Protein AF-A0A0Q7A1C1-F1 (afdb_monomer)

Structure (mmCIF, N/CA/C/O backbone):
data_AF-A0A0Q7A1C1-F1
#
_entry.id   AF-A0A0Q7A1C1-F1
#
loop_
_atom_site.group_PDB
_atom_site.id
_atom_site.type_symbol
_atom_site.label_atom_id
_atom_site.label_alt_id
_atom_site.label_comp_id
_atom_site.label_asym_id
_atom_site.label_entity_id
_atom_site.label_seq_id
_atom_site.pdbx_PDB_ins_code
_atom_site.Cartn_x
_atom_site.Cartn_y
_atom_site.Cartn_z
_atom_site.occupancy
_atom_site.B_iso_or_equiv
_atom_site.auth_seq_id
_atom_site.auth_comp_id
_atom_site.auth_asym_id
_atom_site.auth_atom_id
_atom_site.pdbx_PDB_model_num
ATOM 1 N N . MET A 1 1 ? -6.535 7.051 24.503 1.00 47.03 1 MET A N 1
ATOM 2 C CA . MET A 1 1 ? -6.632 6.224 23.289 1.00 47.03 1 MET A CA 1
ATOM 3 C C . MET A 1 1 ? -6.403 4.799 23.724 1.00 47.03 1 MET A C 1
ATOM 5 O O . MET A 1 1 ? -5.319 4.506 24.212 1.00 47.03 1 MET A O 1
ATOM 9 N N . ASP A 1 2 ? -7.446 3.979 23.679 1.00 47.75 2 ASP A N 1
ATOM 10 C CA . ASP A 1 2 ? -7.296 2.540 23.883 1.00 47.75 2 ASP A CA 1
ATOM 11 C C . ASP A 1 2 ? -6.447 2.017 22.712 1.00 47.75 2 ASP A C 1
ATOM 13 O O . ASP A 1 2 ? -6.757 2.369 21.568 1.00 47.75 2 ASP A O 1
ATOM 17 N N . PRO A 1 3 ? -5.347 1.279 22.936 1.00 51.84 3 PRO A N 1
ATOM 18 C CA . PRO A 1 3 ? -4.602 0.670 21.847 1.00 51.84 3 PRO A CA 1
ATOM 19 C C . PRO A 1 3 ? -5.489 -0.401 21.209 1.00 51.84 3 PRO A C 1
ATOM 21 O O . PRO A 1 3 ? -5.486 -1.564 21.615 1.00 51.84 3 PRO A O 1
ATOM 24 N N . PHE A 1 4 ? -6.285 -0.016 20.212 1.00 63.94 4 PHE A N 1
ATOM 25 C CA . PHE A 1 4 ? -6.971 -0.989 19.384 1.00 63.94 4 PHE A CA 1
ATOM 26 C C . PHE A 1 4 ? -5.890 -1.822 18.693 1.00 63.94 4 PHE A C 1
ATOM 28 O O . PHE A 1 4 ? -4.949 -1.298 18.093 1.00 63.94 4 PHE A O 1
ATOM 35 N N . LYS A 1 5 ? -5.975 -3.145 18.835 1.00 64.88 5 LYS A N 1
ATOM 36 C CA . LYS A 1 5 ? -5.093 -4.042 18.092 1.00 64.88 5 LYS A CA 1
ATOM 37 C C . LYS A 1 5 ? -5.448 -3.895 16.619 1.00 64.88 5 LYS A C 1
ATOM 39 O O . LYS A 1 5 ? -6.487 -4.396 16.197 1.00 64.88 5 LYS A O 1
ATOM 44 N N . VAL A 1 6 ? -4.595 -3.198 15.870 1.00 67.62 6 VAL A N 1
ATOM 45 C CA . VAL A 1 6 ? -4.644 -3.171 14.407 1.00 67.62 6 VAL A CA 1
ATOM 46 C C . VAL A 1 6 ? -4.667 -4.617 13.924 1.00 67.62 6 VAL A C 1
ATOM 48 O O . VAL A 1 6 ? -3.755 -5.387 14.233 1.00 67.62 6 VAL A O 1
ATOM 51 N N . GLN A 1 7 ? -5.734 -4.999 13.228 1.00 75.31 7 GLN A N 1
ATOM 52 C CA . GLN A 1 7 ? -5.807 -6.313 12.602 1.00 75.31 7 GLN A CA 1
ATOM 53 C C . GLN A 1 7 ? -5.183 -6.259 11.203 1.00 75.31 7 GLN A C 1
ATOM 55 O O . GLN A 1 7 ? -5.133 -5.183 10.595 1.00 75.31 7 GLN A O 1
ATOM 60 N N . PRO A 1 8 ? -4.724 -7.407 10.677 1.00 74.25 8 PRO A N 1
ATOM 61 C CA . PRO A 1 8 ? -4.392 -7.525 9.264 1.00 74.25 8 PRO A CA 1
ATOM 62 C C . PRO A 1 8 ? -5.538 -7.014 8.376 1.00 74.25 8 PRO A C 1
ATOM 64 O O . PRO A 1 8 ? -6.708 -7.119 8.741 1.00 74.25 8 PRO A O 1
ATOM 67 N N . ASP A 1 9 ? -5.185 -6.447 7.223 1.00 84.50 9 ASP A N 1
ATOM 68 C CA . ASP A 1 9 ? -6.097 -6.005 6.153 1.00 84.50 9 ASP A CA 1
ATOM 69 C C . ASP A 1 9 ? -7.049 -4.835 6.471 1.00 84.50 9 ASP A C 1
ATOM 71 O O . ASP A 1 9 ? -7.778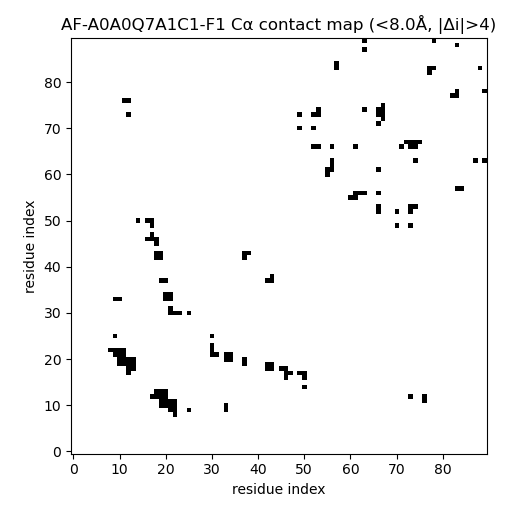 -4.392 5.583 1.00 84.50 9 ASP A O 1
ATOM 75 N N . TRP A 1 10 ? -7.011 -4.274 7.687 1.00 91.38 10 TRP A N 1
ATOM 76 C CA . TRP A 1 10 ? -7.769 -3.063 8.048 1.00 91.38 10 TRP A CA 1
ATOM 77 C C . TRP A 1 10 ? -7.341 -1.826 7.258 1.00 91.38 10 TRP A C 1
ATOM 79 O O . TRP A 1 10 ? -8.166 -0.958 6.975 1.00 91.38 10 TRP A O 1
ATOM 89 N N . PHE A 1 11 ? -6.061 -1.762 6.902 1.00 93.69 11 PHE A N 1
ATOM 90 C CA . PHE A 1 11 ? -5.473 -0.722 6.069 1.00 93.69 11 PHE A CA 1
ATOM 91 C C . PHE A 1 11 ? -5.240 -1.304 4.681 1.00 93.69 11 PHE A C 1
ATOM 93 O O . PHE A 1 11 ? -4.572 -2.328 4.548 1.00 93.69 11 PHE A O 1
ATOM 100 N N . GLN A 1 12 ? -5.778 -0.652 3.658 1.00 95.69 12 GLN A N 1
ATOM 101 C CA . GLN A 1 12 ? -5.688 -1.106 2.274 1.00 95.69 12 GLN A CA 1
ATOM 102 C C . GLN A 1 12 ? -5.077 -0.019 1.399 1.00 95.69 12 GLN A C 1
ATOM 104 O O . GLN A 1 12 ? -5.317 1.167 1.623 1.00 95.69 12 GLN A O 1
ATOM 109 N N . LEU A 1 13 ? -4.302 -0.420 0.394 1.00 96.88 13 LEU A N 1
ATOM 110 C CA . LEU A 1 13 ? -3.790 0.498 -0.617 1.00 96.88 13 LEU A CA 1
ATOM 111 C C . LEU A 1 13 ? -4.822 0.642 -1.733 1.00 96.88 13 LEU A C 1
ATOM 113 O O . LEU A 1 13 ? -5.170 -0.319 -2.415 1.00 96.88 13 LEU A O 1
ATOM 117 N N . GLU A 1 14 ? -5.299 1.857 -1.943 1.00 96.50 14 GLU A N 1
ATOM 118 C CA . GLU A 1 14 ? -6.111 2.207 -3.101 1.00 96.50 14 GLU A CA 1
ATOM 119 C C . GLU A 1 14 ? -5.170 2.504 -4.279 1.00 96.50 14 GLU A C 1
ATOM 121 O O . GLU A 1 14 ? -4.354 3.411 -4.183 1.00 96.50 14 GLU A O 1
ATOM 126 N N . LEU A 1 15 ? -5.230 1.722 -5.361 1.00 96.06 15 LEU A N 1
ATOM 127 C CA . LEU A 1 15 ? -4.208 1.732 -6.422 1.00 96.06 15 LEU A CA 1
ATOM 128 C C . LEU A 1 15 ? -4.352 2.844 -7.474 1.00 96.06 15 LEU A C 1
ATOM 130 O O . LEU A 1 15 ? -3.506 2.929 -8.356 1.00 96.06 15 LEU A O 1
ATOM 134 N N . VAL A 1 16 ? -5.407 3.662 -7.438 1.00 95.00 16 VAL A N 1
ATOM 135 C CA . VAL A 1 16 ? -5.552 4.806 -8.354 1.00 95.00 16 VAL A CA 1
ATOM 136 C C . VAL A 1 16 ? -4.815 6.024 -7.812 1.00 95.00 16 VAL A C 1
ATOM 138 O O . VAL A 1 16 ? -4.059 6.650 -8.541 1.00 95.00 16 VAL A O 1
ATOM 141 N N . GLY A 1 17 ? -5.044 6.380 -6.549 1.00 95.06 17 GLY A N 1
ATOM 142 C CA . GLY A 1 17 ? -4.411 7.524 -5.888 1.00 95.06 17 GLY A CA 1
ATOM 143 C C . GLY A 1 17 ? -3.316 7.142 -4.898 1.00 95.06 17 GLY A C 1
ATOM 144 O O . GLY A 1 17 ? -2.830 8.014 -4.178 1.00 95.06 17 GLY A O 1
ATOM 145 N N . PHE A 1 18 ? -2.991 5.850 -4.798 1.00 97.31 18 PHE A N 1
ATOM 146 C CA . PHE A 1 18 ? -2.003 5.290 -3.875 1.00 97.31 18 PHE A CA 1
ATOM 147 C C . PHE A 1 18 ? -2.196 5.753 -2.433 1.00 97.31 18 PHE A C 1
ATOM 149 O O . PHE A 1 18 ? -1.234 5.930 -1.699 1.00 97.31 18 PHE A O 1
ATOM 156 N N . GLN A 1 19 ? -3.445 5.947 -2.009 1.00 97.00 19 GLN A N 1
ATOM 157 C CA . GLN A 1 19 ? -3.808 6.362 -0.652 1.00 97.00 19 GLN A CA 1
ATOM 158 C C . GLN A 1 19 ? -4.067 5.149 0.241 1.00 97.00 19 GLN A C 1
ATOM 160 O O . GLN A 1 19 ? -4.412 4.070 -0.246 1.00 97.00 19 GLN A O 1
ATOM 165 N N . VAL A 1 20 ? -3.855 5.298 1.552 1.00 96.31 20 VAL A N 1
ATOM 166 C CA . VAL A 1 20 ? -4.273 4.251 2.496 1.00 96.31 20 VAL A CA 1
ATOM 167 C C . VAL A 1 20 ? -5.734 4.501 2.838 1.00 96.31 20 VAL A C 1
ATOM 169 O O . VAL A 1 20 ? -6.091 5.606 3.230 1.00 96.31 20 VAL A O 1
ATOM 172 N N . ILE A 1 21 ? -6.579 3.487 2.698 1.00 96.31 21 ILE A N 1
ATOM 173 C CA . ILE A 1 21 ? -8.001 3.561 3.042 1.00 96.31 21 ILE A CA 1
ATOM 174 C C . ILE A 1 21 ? -8.367 2.472 4.052 1.00 96.31 21 ILE A C 1
ATOM 176 O O . ILE A 1 21 ? -7.711 1.426 4.086 1.00 96.31 21 ILE A O 1
ATOM 180 N N . PRO A 1 22 ? -9.415 2.679 4.868 1.00 95.88 22 PRO A N 1
ATOM 181 C CA . PRO A 1 22 ? -9.998 1.587 5.631 1.00 95.88 22 PRO A CA 1
ATOM 182 C C . PRO A 1 22 ? -10.553 0.504 4.697 1.00 95.88 22 PRO A C 1
ATOM 184 O O . PRO A 1 22 ? -11.058 0.804 3.610 1.00 95.88 22 PRO A O 1
ATOM 187 N N . ASP A 1 23 ? -10.523 -0.752 5.142 1.00 94.19 23 ASP A N 1
ATOM 188 C CA . ASP A 1 23 ? -11.271 -1.818 4.472 1.00 94.19 23 ASP A CA 1
ATOM 189 C C . ASP A 1 23 ? -12.767 -1.473 4.422 1.00 94.19 23 ASP A C 1
ATOM 191 O O . ASP A 1 23 ? -13.438 -1.310 5.446 1.00 94.19 23 ASP A O 1
ATOM 195 N N . ARG A 1 24 ? -13.299 -1.394 3.199 1.00 91.12 24 ARG A N 1
ATOM 196 C CA . ARG A 1 24 ? -14.689 -1.009 2.923 1.00 91.12 24 ARG A CA 1
ATOM 197 C C . ARG A 1 24 ? -15.708 -2.031 3.426 1.00 91.12 24 ARG A C 1
ATOM 199 O O . ARG A 1 24 ? -16.887 -1.697 3.522 1.00 91.12 24 ARG A O 1
ATOM 206 N N . ASN A 1 25 ? -15.272 -3.250 3.746 1.00 93.12 25 ASN A N 1
ATOM 207 C CA . ASN A 1 25 ? -16.134 -4.301 4.288 1.00 93.12 25 ASN A CA 1
ATOM 208 C C . ASN A 1 25 ? -16.295 -4.230 5.815 1.00 93.12 25 ASN A C 1
ATOM 210 O O . ASN A 1 25 ? -17.098 -4.975 6.380 1.00 93.12 25 ASN A O 1
ATOM 214 N N . LEU A 1 26 ? -15.554 -3.352 6.500 1.00 92.31 26 LEU A N 1
ATOM 215 C CA . LEU A 1 26 ? -15.656 -3.200 7.949 1.00 92.31 26 LEU A CA 1
ATOM 216 C C . LEU A 1 26 ? -16.919 -2.424 8.358 1.00 92.31 26 LEU A C 1
ATOM 218 O O . LEU A 1 26 ? -17.429 -1.605 7.592 1.00 92.31 26 LEU A O 1
ATOM 222 N N . PRO A 1 27 ? -17.417 -2.609 9.592 1.00 94.56 27 PRO A N 1
ATOM 223 C CA . PRO A 1 27 ? -18.425 -1.730 10.177 1.00 94.56 27 PRO A CA 1
ATOM 224 C C . PRO A 1 27 ? -18.008 -0.252 10.131 1.00 94.56 27 PRO A C 1
ATOM 226 O O . PRO A 1 27 ? -16.845 0.076 10.364 1.00 94.56 27 PRO A O 1
ATOM 229 N N . LEU A 1 28 ? -18.964 0.652 9.885 1.00 93.88 28 LE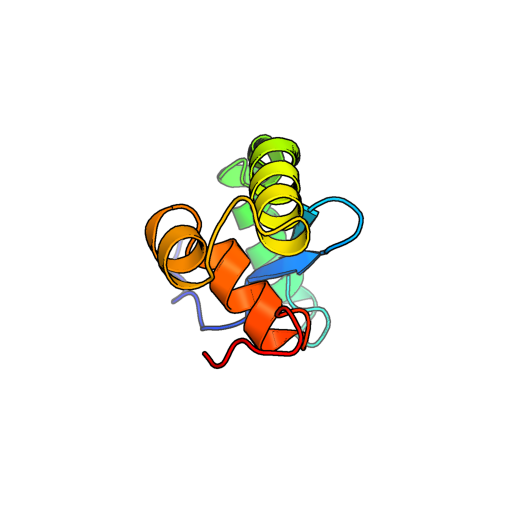U A N 1
ATOM 230 C CA . LEU A 1 28 ? -18.692 2.084 9.683 1.00 93.88 28 LEU A CA 1
ATOM 231 C C . LEU A 1 28 ? -17.945 2.736 10.858 1.00 93.88 28 LEU A C 1
ATOM 233 O O . LEU A 1 28 ? -17.095 3.595 10.650 1.00 93.88 28 LEU A O 1
ATOM 237 N N . ASN A 1 29 ? -18.229 2.318 12.093 1.00 92.50 29 ASN A N 1
ATOM 238 C CA . ASN A 1 29 ? -17.503 2.809 13.264 1.00 92.50 29 ASN A CA 1
ATOM 239 C C . ASN A 1 29 ? -16.012 2.438 13.205 1.00 92.50 29 ASN A C 1
ATOM 241 O O . ASN A 1 29 ? -15.173 3.292 13.457 1.00 92.50 29 ASN A O 1
ATOM 245 N N . ILE A 1 30 ? -15.685 1.212 12.786 1.00 91.81 30 ILE A N 1
ATOM 246 C CA . ILE A 1 30 ? -14.295 0.765 12.635 1.00 91.81 30 ILE A CA 1
ATOM 247 C C . ILE A 1 30 ? -13.626 1.490 11.461 1.00 91.81 30 ILE A C 1
ATOM 249 O O . ILE A 1 30 ? -12.482 1.919 11.584 1.00 91.81 30 ILE A O 1
ATOM 253 N N . GLN A 1 31 ? -14.340 1.694 10.348 1.00 94.75 31 GLN A N 1
ATOM 254 C CA . GLN A 1 31 ? 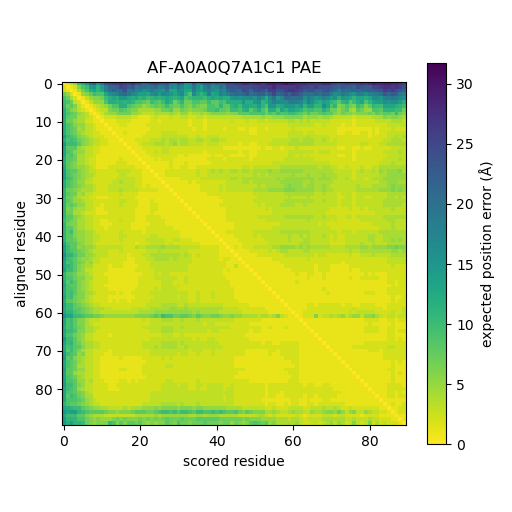-13.820 2.492 9.231 1.00 94.75 31 GLN A CA 1
ATOM 255 C C . GLN A 1 31 ? -13.448 3.912 9.678 1.00 94.75 31 GLN A C 1
ATOM 257 O O . GLN A 1 31 ? -12.380 4.400 9.319 1.00 94.75 31 GLN A O 1
ATOM 262 N N . ASN A 1 32 ? -14.289 4.557 10.494 1.00 94.69 32 ASN A N 1
ATOM 263 C CA . ASN A 1 32 ? -14.023 5.897 11.021 1.00 94.69 32 ASN A CA 1
ATOM 264 C C . ASN A 1 32 ? -12.813 5.930 11.966 1.00 94.69 32 ASN A C 1
ATOM 266 O O . ASN A 1 32 ? -12.018 6.871 11.903 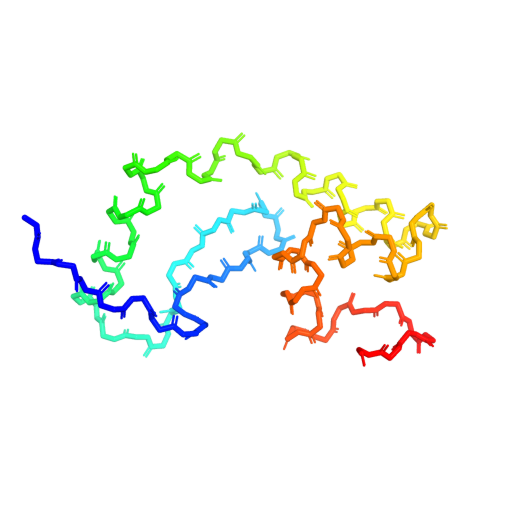1.00 94.69 32 ASN A O 1
ATOM 270 N N . ASP A 1 33 ? -12.643 4.911 12.811 1.00 92.31 33 ASP A N 1
ATOM 271 C CA . ASP A 1 33 ? -11.483 4.798 13.703 1.00 92.31 33 ASP A CA 1
ATOM 272 C C . ASP A 1 33 ? -10.178 4.628 12.901 1.00 92.31 33 ASP A C 1
ATOM 274 O O . ASP A 1 33 ? -9.175 5.307 13.154 1.00 92.31 33 ASP A O 1
ATOM 278 N N . ILE A 1 34 ? -10.201 3.777 11.871 1.00 92.75 34 ILE A N 1
ATOM 279 C CA . ILE A 1 34 ? -9.063 3.574 10.967 1.00 92.75 34 ILE A CA 1
ATOM 280 C C . ILE A 1 34 ? -8.778 4.846 10.166 1.00 92.75 34 ILE A C 1
ATOM 282 O O . ILE A 1 34 ? -7.627 5.267 10.094 1.00 92.75 34 ILE A O 1
ATOM 286 N N . GLN A 1 35 ? -9.801 5.506 9.617 1.00 95.31 35 GLN A N 1
ATOM 287 C CA . GLN A 1 35 ? -9.634 6.761 8.884 1.00 95.31 35 GLN A CA 1
ATOM 288 C C . GLN A 1 35 ? -9.031 7.852 9.772 1.00 95.31 35 GLN A C 1
ATOM 290 O O . GLN A 1 35 ?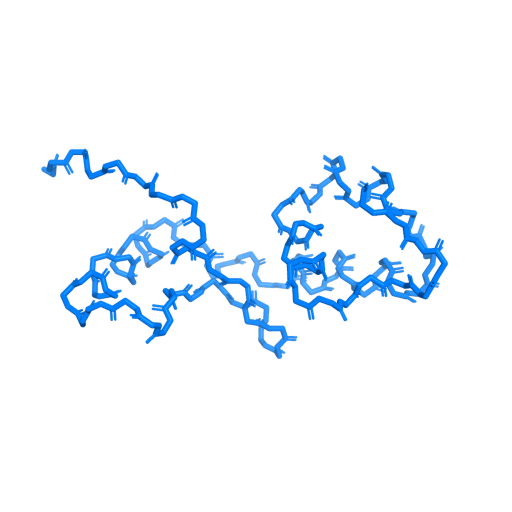 -8.118 8.555 9.344 1.00 95.31 35 GLN A O 1
ATOM 295 N N . SER A 1 36 ? -9.480 7.953 11.026 1.00 94.44 36 SER A N 1
ATOM 296 C CA . SER A 1 36 ? -8.896 8.874 12.006 1.00 94.44 36 SER A CA 1
ATOM 297 C C . SER A 1 36 ? -7.418 8.569 12.249 1.00 94.44 36 SER A C 1
ATOM 299 O O . SER A 1 36 ? -6.611 9.485 12.367 1.00 94.44 36 SER A O 1
ATOM 301 N N . THR A 1 37 ? -7.047 7.288 12.265 1.00 92.50 37 THR A N 1
ATOM 302 C CA . THR A 1 37 ? -5.653 6.845 12.406 1.00 92.50 37 THR A CA 1
ATOM 303 C C . THR A 1 37 ? -4.813 7.183 11.178 1.00 92.50 37 THR A C 1
ATOM 305 O O . THR A 1 37 ? -3.720 7.722 11.325 1.00 92.50 37 THR A O 1
ATOM 308 N N . ILE A 1 38 ? -5.330 6.924 9.973 1.00 93.56 38 ILE A N 1
ATOM 309 C CA . ILE A 1 38 ? -4.691 7.287 8.698 1.00 93.56 38 ILE A CA 1
ATOM 310 C C . ILE A 1 38 ? -4.383 8.786 8.678 1.00 93.56 38 ILE A C 1
ATOM 312 O O . ILE A 1 38 ? -3.252 9.180 8.396 1.00 93.56 38 ILE A O 1
ATOM 316 N N . 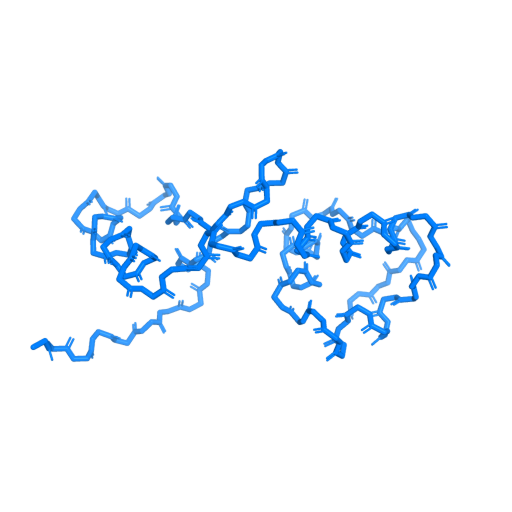THR A 1 39 ? -5.369 9.612 9.040 1.00 95.50 39 THR A N 1
ATOM 317 C CA . THR A 1 39 ? -5.225 11.070 9.101 1.00 95.50 39 THR A CA 1
ATOM 318 C C . THR A 1 39 ? -4.252 11.507 10.195 1.00 95.50 39 THR A C 1
ATOM 320 O O . THR A 1 39 ? -3.395 12.345 9.936 1.00 95.50 39 THR A O 1
ATOM 323 N N . ALA A 1 40 ? -4.339 10.942 11.403 1.00 94.94 40 ALA A N 1
ATOM 324 C CA . ALA A 1 40 ? -3.466 11.316 12.518 1.00 94.94 40 ALA A CA 1
ATOM 325 C C . ALA A 1 40 ? -1.988 10.974 12.268 1.00 94.94 40 ALA A C 1
ATOM 327 O O . ALA A 1 40 ? -1.108 11.669 12.770 1.00 94.94 40 ALA A O 1
ATO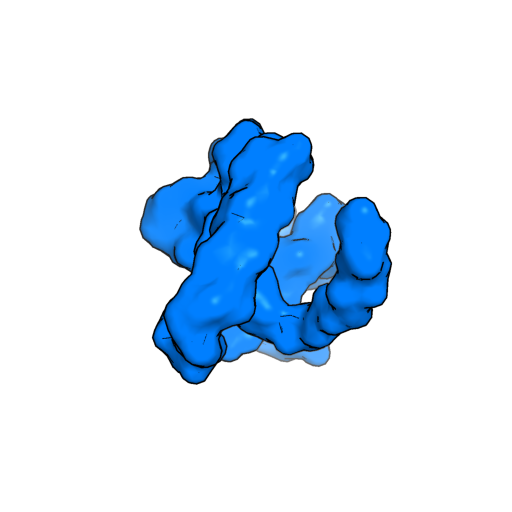M 328 N N . LEU A 1 41 ? -1.722 9.908 11.510 1.00 93.12 41 LEU A N 1
ATOM 329 C CA . LEU A 1 41 ? -0.373 9.473 11.152 1.00 93.12 41 LEU A CA 1
ATOM 330 C C . LEU A 1 41 ? 0.144 10.086 9.842 1.00 93.12 41 LEU A C 1
ATOM 332 O O . LEU A 1 41 ? 1.299 9.847 9.503 1.00 93.12 41 LEU A O 1
ATOM 336 N N . GLY A 1 42 ? -0.684 10.827 9.098 1.00 94.56 42 GLY A N 1
ATOM 337 C CA . GLY A 1 42 ? -0.290 11.394 7.806 1.00 94.56 42 GLY A CA 1
ATOM 338 C C . GLY A 1 42 ? 0.091 10.329 6.774 1.00 94.56 42 GLY A C 1
ATOM 339 O O . GLY A 1 42 ? 0.963 10.558 5.946 1.00 94.56 42 GLY A O 1
ATOM 340 N N . LEU A 1 43 ? -0.525 9.136 6.805 1.00 92.19 43 LEU A N 1
ATOM 341 C CA . LEU A 1 43 ? -0.120 8.043 5.897 1.00 92.19 43 LEU A CA 1
ATOM 342 C C . LEU A 1 43 ? -0.293 8.415 4.417 1.00 92.19 43 LEU A C 1
ATOM 344 O O . LEU A 1 43 ? 0.400 7.895 3.543 1.00 92.19 43 LEU A O 1
ATOM 348 N N . ASP A 1 44 ? -1.206 9.336 4.142 1.00 91.50 44 ASP A N 1
ATOM 349 C CA . ASP A 1 44 ? -1.473 9.868 2.814 1.00 91.50 44 ASP A CA 1
ATOM 350 C C . ASP A 1 44 ? -0.442 10.884 2.315 1.00 91.50 44 ASP A C 1
ATOM 352 O O . ASP A 1 44 ? -0.442 11.191 1.125 1.00 91.50 44 ASP A O 1
ATOM 356 N N . ASP A 1 45 ? 0.487 11.328 3.160 1.00 95.25 45 ASP A N 1
ATOM 357 C CA . ASP A 1 45 ? 1.608 12.167 2.727 1.00 95.25 45 ASP A CA 1
ATOM 358 C C . ASP A 1 45 ? 2.607 11.368 1.869 1.00 95.25 45 ASP A C 1
ATOM 360 O O . ASP A 1 45 ? 3.348 11.951 1.088 1.00 95.25 45 ASP A O 1
ATOM 364 N N . PHE A 1 46 ? 2.563 10.031 1.954 1.00 94.75 46 PHE A N 1
ATOM 365 C CA . PHE A 1 46 ? 3.446 9.097 1.244 1.00 94.75 46 PHE A CA 1
ATOM 366 C C . PHE A 1 46 ? 2.815 8.489 -0.024 1.00 94.75 46 PHE A C 1
ATOM 368 O O . PHE A 1 46 ? 3.121 7.352 -0.395 1.00 94.75 46 PHE A O 1
ATOM 375 N N . ARG A 1 47 ? 1.813 9.146 -0.628 1.00 96.88 47 ARG A N 1
ATOM 376 C CA . ARG A 1 47 ? 1.117 8.623 -1.825 1.00 96.88 47 ARG A CA 1
ATOM 377 C C . ARG A 1 47 ? 2.063 8.509 -3.018 1.00 96.88 47 ARG A C 1
ATOM 379 O O . ARG A 1 47 ? 2.124 7.456 -3.644 1.00 96.88 47 ARG A O 1
ATOM 386 N N . SER A 1 48 ? 2.821 9.571 -3.279 1.00 97.62 48 SER A N 1
ATOM 387 C CA . SER A 1 48 ? 3.723 9.678 -4.429 1.00 97.62 48 SER A CA 1
ATOM 388 C C . SER A 1 48 ? 4.846 8.639 -4.384 1.00 97.62 48 SER A C 1
ATOM 390 O O . SER A 1 48 ? 5.225 8.081 -5.407 1.00 97.62 48 SER A O 1
ATOM 392 N N . GLU A 1 49 ? 5.375 8.348 -3.197 1.00 97.81 49 GLU A N 1
ATOM 393 C CA . GLU A 1 49 ? 6.409 7.336 -2.984 1.00 97.81 49 GLU A CA 1
ATOM 394 C C . GLU A 1 49 ? 5.864 5.934 -3.262 1.00 97.81 49 GLU A C 1
ATOM 396 O O . GLU A 1 49 ? 6.494 5.151 -3.966 1.00 97.81 49 GLU A O 1
ATOM 401 N N . ARG A 1 50 ? 4.655 5.631 -2.774 1.00 97.69 50 ARG A N 1
ATOM 402 C CA . ARG A 1 50 ? 4.005 4.335 -3.017 1.00 97.69 50 ARG A CA 1
ATOM 403 C C . ARG A 1 50 ? 3.648 4.130 -4.485 1.00 97.69 50 ARG A C 1
ATOM 405 O O . ARG A 1 50 ? 3.791 3.015 -4.985 1.00 97.69 50 ARG A O 1
ATOM 412 N N . GLU A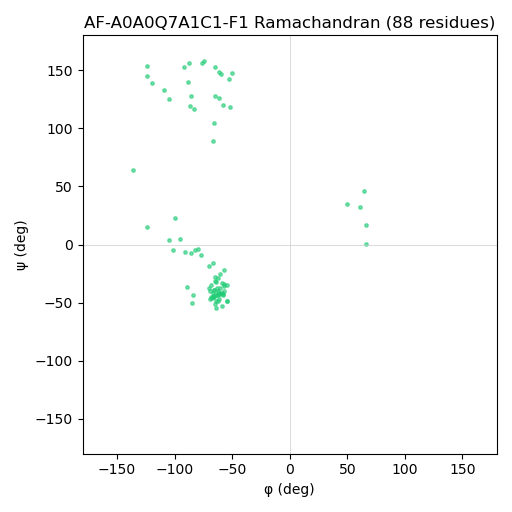 1 51 ? 3.195 5.187 -5.154 1.00 98.38 51 GLU A N 1
ATOM 413 C CA . GLU A 1 51 ? 2.984 5.201 -6.603 1.00 98.38 51 GLU A CA 1
ATOM 414 C C . GLU A 1 51 ? 4.293 4.892 -7.331 1.00 98.38 51 GLU A C 1
ATOM 416 O O . GLU A 1 51 ? 4.362 3.924 -8.086 1.00 98.38 51 GLU A O 1
ATOM 421 N N . GLN A 1 52 ? 5.360 5.631 -7.021 1.00 98.31 52 GLN A N 1
ATOM 422 C CA . GLN A 1 52 ? 6.670 5.434 -7.634 1.00 98.31 52 GLN A CA 1
ATOM 423 C C . GLN A 1 52 ? 7.220 4.015 -7.418 1.00 98.31 52 GLN A C 1
ATOM 425 O O . GLN A 1 52 ? 7.774 3.426 -8.348 1.00 98.31 52 GLN A O 1
ATOM 430 N N . ASP A 1 53 ? 7.077 3.451 -6.219 1.00 98.12 53 AS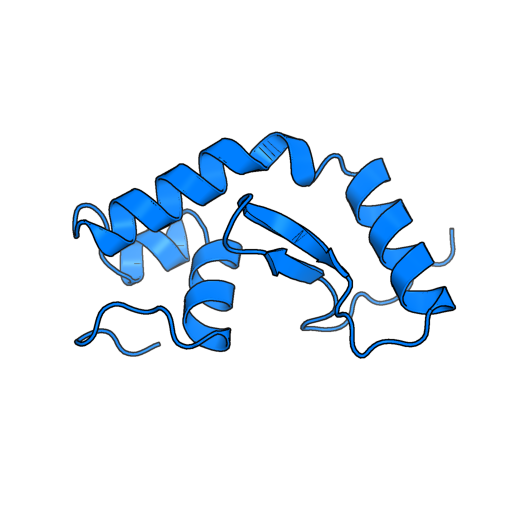P A N 1
ATOM 431 C CA . ASP A 1 53 ? 7.518 2.087 -5.918 1.00 98.12 53 ASP A CA 1
ATOM 432 C C . ASP A 1 53 ? 6.762 1.045 -6.756 1.00 98.12 53 ASP A C 1
ATOM 434 O O . ASP A 1 53 ? 7.370 0.120 -7.306 1.00 98.12 53 ASP A O 1
ATOM 438 N N . ALA A 1 54 ? 5.439 1.197 -6.883 1.00 98.25 54 ALA A N 1
ATOM 439 C CA . ALA A 1 54 ? 4.614 0.313 -7.698 1.00 98.25 54 ALA A CA 1
ATOM 440 C C . ALA A 1 54 ? 4.937 0.450 -9.193 1.00 98.25 54 ALA A C 1
ATOM 442 O O . ALA A 1 54 ? 5.060 -0.559 -9.887 1.00 98.25 54 ALA A O 1
ATOM 443 N N . GLU A 1 55 ? 5.139 1.675 -9.684 1.00 98.31 55 GLU A N 1
ATOM 444 C CA . GLU A 1 55 ? 5.529 1.935 -11.070 1.00 98.31 55 GLU A CA 1
ATOM 445 C C . GLU A 1 55 ? 6.885 1.315 -11.410 1.00 98.31 55 GLU A C 1
ATOM 447 O O . GLU A 1 55 ? 6.985 0.584 -12.396 1.00 98.31 55 GLU A O 1
ATOM 452 N N . ARG A 1 56 ? 7.910 1.532 -10.575 1.00 98.31 56 ARG A N 1
ATOM 453 C CA . ARG A 1 56 ? 9.237 0.911 -10.743 1.00 98.31 56 ARG A CA 1
ATOM 454 C C . ARG A 1 56 ? 9.140 -0.608 -10.780 1.00 98.31 56 ARG A C 1
ATOM 456 O O . ARG A 1 56 ? 9.812 -1.262 -11.577 1.00 98.31 56 ARG A O 1
ATOM 463 N N . TYR A 1 57 ? 8.290 -1.185 -9.937 1.00 98.44 57 TYR A N 1
ATOM 464 C CA . TYR A 1 57 ? 8.033 -2.617 -9.956 1.00 98.44 57 TYR A CA 1
ATOM 465 C C . TYR A 1 57 ? 7.364 -3.079 -11.258 1.00 98.44 57 TYR A C 1
ATOM 467 O O . TYR A 1 57 ? 7.867 -3.991 -11.918 1.00 98.44 57 TYR A O 1
ATOM 475 N N . TRP A 1 58 ? 6.271 -2.445 -11.684 1.00 98.12 58 TRP A N 1
ATOM 476 C CA . TRP A 1 58 ? 5.569 -2.821 -12.917 1.00 98.12 58 TRP A CA 1
ATOM 477 C C . TRP A 1 58 ? 6.408 -2.597 -14.184 1.00 98.12 58 TRP A C 1
ATOM 479 O O . TRP A 1 58 ? 6.248 -3.322 -15.166 1.00 98.12 58 TRP A O 1
ATOM 489 N N . GLN A 1 59 ? 7.341 -1.642 -14.161 1.00 98.00 59 GLN A N 1
ATOM 490 C CA . GLN A 1 59 ? 8.294 -1.386 -15.247 1.00 98.00 59 GLN A CA 1
ATOM 491 C C . GLN A 1 59 ? 9.489 -2.358 -15.258 1.00 98.00 59 GLN A C 1
ATOM 493 O O . GLN A 1 59 ? 10.253 -2.366 -16.220 1.00 98.00 59 GLN A O 1
ATOM 498 N N . ASN A 1 60 ? 9.596 -3.255 -14.270 1.00 97.06 60 ASN A N 1
ATOM 499 C CA . ASN A 1 60 ? 10.723 -4.172 -14.046 1.00 97.06 60 ASN A CA 1
ATOM 500 C C . ASN A 1 60 ? 12.044 -3.482 -13.661 1.00 97.06 60 ASN A C 1
ATOM 502 O O . ASN A 1 60 ? 13.095 -4.125 -13.694 1.00 97.06 60 ASN A O 1
ATOM 506 N N . ASP A 1 61 ? 11.999 -2.220 -13.231 1.00 97.19 61 ASP A N 1
ATOM 507 C CA . ASP A 1 61 ? 13.144 -1.575 -12.583 1.00 97.19 61 ASP A CA 1
ATOM 508 C C . ASP A 1 61 ? 13.405 -2.219 -11.212 1.00 97.19 61 ASP A C 1
ATOM 510 O O . ASP A 1 61 ? 14.555 -2.385 -10.798 1.00 97.19 61 ASP A O 1
ATOM 514 N N . TYR A 1 62 ? 12.334 -2.628 -10.515 1.00 94.38 62 TYR A N 1
ATOM 515 C CA . TYR A 1 62 ? 12.385 -3.385 -9.262 1.00 94.38 62 TYR A CA 1
ATOM 516 C C . TYR A 1 62 ? 11.929 -4.831 -9.472 1.00 94.38 62 TYR A C 1
ATOM 518 O O . TYR A 1 62 ? 10.865 -5.097 -10.021 1.00 94.38 62 TYR A O 1
ATOM 526 N N . SER A 1 63 ? 12.696 -5.783 -8.934 1.00 97.81 63 SER A N 1
ATOM 527 C CA . SER A 1 63 ? 12.188 -7.147 -8.724 1.00 97.81 63 SER A CA 1
ATOM 528 C C . SER A 1 63 ? 11.224 -7.187 -7.535 1.00 97.81 63 SER A C 1
ATOM 530 O O . SER A 1 63 ? 11.353 -6.377 -6.612 1.00 97.81 63 SER A O 1
ATOM 532 N N . LEU A 1 64 ? 10.336 -8.188 -7.470 1.00 98.31 64 LEU A N 1
ATOM 533 C CA . LEU A 1 64 ? 9.467 -8.385 -6.299 1.00 98.31 64 LEU A CA 1
ATOM 534 C C . LEU A 1 64 ? 10.268 -8.480 -4.986 1.00 98.31 64 LEU A C 1
ATOM 536 O O . LEU A 1 64 ? 9.835 -7.979 -3.952 1.00 98.31 64 LEU A O 1
ATOM 540 N N . LYS A 1 65 ? 11.473 -9.064 -5.014 1.00 98.19 65 LYS A N 1
ATOM 541 C CA . LYS A 1 65 ? 12.366 -9.116 -3.846 1.00 98.19 65 LYS A CA 1
ATOM 542 C C . LYS A 1 65 ? 12.759 -7.719 -3.352 1.00 98.19 65 LYS A C 1
ATOM 544 O O . LYS A 1 65 ? 12.797 -7.505 -2.143 1.00 98.19 65 LYS A O 1
ATOM 549 N N . ILE A 1 66 ? 13.065 -6.800 -4.269 1.00 98.12 66 ILE A N 1
ATOM 550 C CA . ILE A 1 66 ? 13.418 -5.412 -3.935 1.00 98.12 66 ILE A CA 1
ATOM 551 C C . ILE A 1 66 ? 12.182 -4.691 -3.401 1.00 98.12 66 ILE A C 1
ATOM 553 O O . ILE A 1 66 ? 12.251 -4.114 -2.320 1.00 98.12 66 ILE A O 1
ATOM 557 N N . LEU A 1 67 ? 11.031 -4.825 -4.069 1.00 98.31 67 LEU A N 1
ATOM 558 C CA . LEU A 1 67 ? 9.788 -4.204 -3.611 1.00 98.31 67 LEU A CA 1
ATOM 559 C C . LEU A 1 67 ? 9.400 -4.665 -2.194 1.00 98.31 67 LEU A C 1
ATOM 561 O O . LEU A 1 67 ? 9.049 -3.841 -1.359 1.00 98.31 67 LEU A O 1
ATOM 565 N N . LYS A 1 68 ? 9.534 -5.962 -1.876 1.00 98.19 68 LYS A N 1
ATOM 566 C CA . LYS A 1 68 ? 9.287 -6.493 -0.518 1.00 98.19 68 LYS A CA 1
ATOM 567 C C . LYS A 1 68 ? 10.228 -5.912 0.542 1.00 98.19 68 LYS A C 1
ATOM 569 O O . LYS A 1 68 ? 9.858 -5.877 1.711 1.00 98.19 68 LYS A O 1
ATOM 574 N N . MET A 1 69 ? 11.441 -5.524 0.158 1.00 97.88 69 MET A N 1
ATOM 575 C CA . MET A 1 69 ? 12.445 -4.977 1.069 1.00 97.88 69 MET A CA 1
ATOM 576 C C . MET A 1 69 ? 12.252 -3.475 1.289 1.00 97.88 69 MET A C 1
ATOM 578 O O . MET A 1 69 ? 12.346 -3.019 2.424 1.00 97.88 69 MET A O 1
ATOM 582 N N . GLU A 1 70 ? 11.991 -2.723 0.221 1.00 96.44 70 GLU A N 1
ATOM 583 C CA . GLU A 1 70 ? 11.914 -1.259 0.264 1.00 96.44 70 GLU A CA 1
ATOM 584 C C . GLU A 1 70 ? 10.506 -0.751 0.584 1.00 96.44 70 GLU A C 1
ATOM 586 O O . GLU A 1 70 ? 10.353 0.198 1.347 1.00 96.44 70 GLU A O 1
ATOM 591 N N . SER A 1 71 ? 9.476 -1.428 0.072 1.00 97.06 71 SER A N 1
ATOM 592 C CA . SER A 1 71 ? 8.075 -1.023 0.200 1.00 97.06 71 SER A CA 1
ATOM 593 C C . SER A 1 71 ? 7.184 -2.225 0.548 1.00 97.06 71 SER A C 1
ATOM 595 O O . SER A 1 71 ? 6.321 -2.636 -0.234 1.00 97.06 71 SER A O 1
ATOM 597 N N . PRO A 1 72 ? 7.376 -2.844 1.733 1.00 96.75 72 PRO A N 1
ATOM 598 C CA . PRO A 1 72 ? 6.702 -4.091 2.102 1.00 96.75 72 PRO A CA 1
ATOM 599 C C . PRO A 1 72 ? 5.172 -3.981 2.087 1.00 96.75 72 PRO A C 1
ATOM 601 O O . PRO A 1 72 ? 4.496 -4.950 1.742 1.00 96.75 72 PRO A O 1
ATOM 604 N N . PHE A 1 73 ? 4.626 -2.808 2.427 1.00 95.81 73 PHE A N 1
ATOM 605 C CA . PHE A 1 73 ? 3.186 -2.556 2.368 1.00 95.81 73 PHE A CA 1
ATOM 606 C C . PHE A 1 73 ? 2.666 -2.554 0.924 1.00 95.81 73 PHE A C 1
ATOM 608 O O . PHE A 1 73 ? 1.685 -3.236 0.638 1.00 95.81 73 PHE A O 1
ATOM 615 N N . VAL A 1 74 ? 3.352 -1.867 0.001 1.00 97.75 74 VAL A N 1
ATOM 616 C CA . VAL A 1 74 ? 3.000 -1.878 -1.429 1.00 97.75 74 VAL A CA 1
ATOM 617 C C . VAL A 1 74 ? 3.112 -3.294 -1.982 1.00 97.75 74 VAL A C 1
ATOM 619 O O . VAL A 1 74 ? 2.166 -3.778 -2.595 1.00 97.75 74 VAL A O 1
ATOM 622 N N . ALA A 1 75 ? 4.208 -4.004 -1.697 1.00 98.25 75 ALA A N 1
ATOM 623 C CA . ALA A 1 75 ? 4.397 -5.384 -2.141 1.00 98.25 75 ALA A CA 1
ATOM 624 C C . ALA A 1 75 ? 3.237 -6.293 -1.705 1.00 98.25 75 ALA A C 1
ATOM 626 O O . ALA A 1 75 ? 2.682 -7.033 -2.521 1.00 98.25 75 ALA A O 1
ATOM 627 N N . TYR A 1 76 ? 2.867 -6.227 -0.422 1.00 97.62 76 TYR A N 1
ATOM 628 C CA . TYR A 1 76 ? 1.776 -7.024 0.131 1.00 97.62 76 TYR A CA 1
ATOM 629 C C . TYR A 1 76 ? 0.438 -6.688 -0.523 1.00 97.62 76 TYR A C 1
ATOM 631 O O . TYR A 1 76 ? -0.304 -7.597 -0.888 1.00 97.62 76 TYR A O 1
ATOM 639 N N . GLU A 1 77 ? 0.145 -5.407 -0.736 1.00 97.62 77 GLU A N 1
ATOM 640 C CA . GLU A 1 77 ? -1.110 -4.986 -1.355 1.00 97.62 77 GLU A CA 1
ATOM 641 C C . GLU A 1 77 ? -1.189 -5.350 -2.840 1.00 97.62 77 GLU A C 1
ATOM 643 O O . GLU A 1 77 ? -2.240 -5.801 -3.297 1.00 97.62 77 GLU A O 1
ATOM 648 N N . LEU A 1 78 ? -0.084 -5.263 -3.588 1.00 97.88 78 LEU A N 1
ATOM 649 C CA . LEU A 1 78 ? -0.040 -5.753 -4.967 1.00 97.88 78 LEU A CA 1
ATOM 650 C C . LEU A 1 78 ? -0.279 -7.264 -5.035 1.00 97.88 78 LEU A C 1
ATOM 652 O O . LEU A 1 78 ? -1.007 -7.731 -5.910 1.00 97.88 78 LEU A O 1
ATOM 656 N N . TYR A 1 79 ? 0.276 -8.033 -4.097 1.00 97.62 79 TYR A N 1
ATOM 657 C CA . TYR A 1 79 ? -0.020 -9.459 -3.983 1.00 97.62 79 TYR A CA 1
ATOM 658 C C . TYR A 1 79 ? -1.490 -9.721 -3.644 1.00 97.62 79 TYR A C 1
ATOM 660 O O . TYR A 1 79 ? -2.176 -10.419 -4.395 1.00 97.62 79 TYR A O 1
ATOM 668 N N . ARG A 1 80 ? -1.993 -9.125 -2.558 1.00 95.69 80 ARG A N 1
ATOM 669 C CA . ARG A 1 80 ? -3.363 -9.319 -2.060 1.00 95.69 80 ARG A CA 1
ATOM 670 C C . ARG A 1 80 ? -4.415 -8.971 -3.116 1.00 95.69 80 ARG A C 1
ATOM 672 O O . ARG A 1 80 ? -5.456 -9.619 -3.178 1.00 95.69 80 ARG A O 1
ATOM 679 N N . GLN A 1 81 ? -4.134 -7.979 -3.961 1.00 95.75 81 GLN A N 1
ATOM 680 C CA . GLN A 1 81 ? -5.045 -7.492 -5.000 1.00 95.75 81 GLN A CA 1
ATOM 681 C C . GLN A 1 81 ? -4.806 -8.118 -6.389 1.00 95.75 81 GLN A C 1
ATOM 683 O O . GLN A 1 81 ? -5.460 -7.723 -7.358 1.00 95.75 81 GLN A O 1
ATOM 688 N N . GLY A 1 82 ? -3.892 -9.090 -6.522 1.00 97.00 82 GLY A N 1
ATOM 689 C CA . GLY A 1 82 ? -3.619 -9.763 -7.799 1.00 97.00 82 GLY A CA 1
ATOM 690 C C . GLY A 1 82 ? -3.038 -8.820 -8.858 1.00 97.00 82 GLY A C 1
ATOM 691 O O . GLY A 1 82 ? -3.522 -8.761 -9.991 1.00 97.00 82 GLY A O 1
ATOM 692 N N . ARG A 1 83 ? -2.049 -8.017 -8.460 1.00 97.88 83 ARG A N 1
ATOM 693 C CA . ARG A 1 83 ? -1.374 -6.980 -9.260 1.00 97.88 83 ARG A CA 1
ATOM 694 C C . ARG A 1 83 ? 0.144 -7.167 -9.333 1.00 97.88 83 ARG A C 1
ATOM 696 O O . ARG A 1 83 ? 0.853 -6.243 -9.726 1.00 97.88 83 ARG A O 1
ATOM 703 N N . LEU A 1 84 ? 0.637 -8.348 -8.962 1.00 98.31 84 LEU A N 1
ATOM 704 C CA . LEU A 1 84 ? 2.014 -8.742 -9.255 1.00 98.31 84 LEU A CA 1
ATOM 705 C C . LEU A 1 84 ? 2.221 -8.873 -10.769 1.00 98.31 84 LEU A C 1
ATOM 707 O O . LEU A 1 84 ? 1.284 -9.177 -11.514 1.00 98.31 84 LEU A O 1
ATOM 711 N N . ASN A 1 85 ? 3.458 -8.676 -11.215 1.00 97.81 85 ASN A N 1
ATOM 712 C CA . ASN A 1 85 ? 3.859 -8.974 -12.581 1.00 97.81 85 ASN A CA 1
ATOM 713 C C . ASN A 1 85 ? 3.624 -10.470 -12.884 1.00 97.81 85 ASN A C 1
ATOM 715 O O . ASN A 1 85 ? 3.800 -11.306 -11.996 1.00 97.81 85 ASN A O 1
ATOM 719 N N . PRO A 1 86 ? 3.271 -10.852 -14.128 1.00 94.38 86 PRO A N 1
ATOM 720 C CA . PRO A 1 86 ? 2.764 -12.196 -14.445 1.00 94.38 86 PRO A CA 1
ATOM 721 C C . PRO A 1 86 ? 3.658 -13.392 -14.079 1.00 94.38 86 PRO A C 1
ATOM 723 O O . PRO A 1 86 ? 3.154 -14.507 -13.982 1.00 94.38 86 PRO A O 1
ATOM 726 N N . MET A 1 87 ? 4.968 -13.186 -13.930 1.00 92.69 87 MET A N 1
ATOM 727 C CA . MET A 1 87 ? 5.939 -14.250 -13.631 1.00 92.69 87 MET A CA 1
ATOM 728 C C . MET A 1 87 ? 6.350 -14.296 -12.157 1.00 92.69 87 MET A C 1
ATOM 730 O O . MET A 1 87 ? 7.088 -15.196 -11.760 1.00 92.69 87 MET A O 1
ATOM 734 N N . ASP A 1 88 ? 5.887 -13.341 -11.353 1.00 96.44 88 ASP A N 1
ATOM 735 C CA . ASP A 1 88 ? 6.245 -13.255 -9.947 1.00 96.44 88 ASP A CA 1
ATOM 736 C C . ASP A 1 88 ? 5.290 -14.071 -9.072 1.00 96.44 88 ASP A C 1
ATOM 738 O O . ASP A 1 88 ? 4.069 -14.067 -9.242 1.00 96.44 88 ASP A O 1
ATOM 742 N N . THR A 1 89 ? 5.865 -14.739 -8.075 1.00 93.00 89 THR A N 1
ATOM 743 C CA . THR A 1 89 ? 5.143 -15.448 -7.014 1.00 93.00 89 THR A CA 1
ATOM 744 C C . THR A 1 89 ? 5.520 -14.857 -5.663 1.00 93.00 89 THR A C 1
ATOM 746 O O . THR A 1 89 ? 6.698 -14.573 -5.435 1.00 93.00 89 THR A O 1
ATOM 749 N N . TRP A 1 90 ? 4.532 -14.689 -4.781 1.00 94.06 90 TRP A N 1
ATOM 750 C CA . TRP A 1 90 ? 4.715 -14.102 -3.452 1.00 94.06 90 TRP A CA 1
ATOM 751 C C . TRP A 1 90 ? 5.714 -14.852 -2.574 1.00 94.06 90 TRP A C 1
ATOM 753 O O . TRP A 1 90 ? 5.614 -16.092 -2.464 1.00 94.06 90 TRP A O 1
#

Secondary structure (DSSP, 8-state):
-----PPTTSEEEETTTTEEEE-TTS-HHHHHHHHHHHHHTTGGGGHHHHHHHHHHHHTTSS-HHHHHHH-HHHHHHHHHTT-S-TT---

Foldseek 3Di:
DPPDPDDPPQWAQDLPQRATAGDPPDDPVSRVVVVVVSVVVVRSVCRVVLNVLLVCQQVVVDPLVRCCVPPVRSSVNCVVVVNHDPPDDD

Sequence (90 aa):
MDPFKVQPDWFQLELVGFQVIPDRNLPLNIQNDIQSTITALGLDDFRSEREQDAERYWQNDYSLKILKMESPFVAYELYRQGRLNPMDTW

Radius of gyration: 13.97 Å; Cα contacts (8 Å, |Δi|>4): 83; chains: 1; bounding box: 32×28×39 Å

Mean predicted aligned error: 3.85 Å

pLDDT: mean 92.68, std 10.48, range [47.03, 98.44]

Solvent-accessible surface area (backbone atoms only — not comparable to full-atom values): 5426 Å² total; per-residue (Å²): 130,81,86,71,79,81,59,88,69,46,69,34,73,41,85,88,73,33,31,70,39,43,34,85,86,51,59,69,69,58,31,52,55,43,44,52,48,40,61,75,68,47,56,57,78,50,16,67,60,50,41,50,54,52,49,35,36,75,73,61,77,32,52,71,73,51,36,47,69,79,38,45,68,59,39,49,44,30,54,77,68,74,60,58,58,96,88,65,76,136